Protein AF-A0A554JEA0-F1 (afdb_monomer)

Secondary structure (DSSP, 8-state):
-----PPPHHHHHHHHHHHHHHHHHHHHHHHHHHHHHHHHHHHHHHHHHHHHHHHHHHHHSS--S----STT-EEEEE-S-SSSSPSSEEEEEES----TTSS--EEEEEESTT--SSSSS----EEEEEE---SSS-S-SS----TT--------

pLDDT: mean 72.35, std 16.13, range [29.38, 96.25]

Radius of gyration: 25.46 Å; Cα contacts (8 Å, |Δi|>4): 169; chains: 1; bounding box: 79×34×65 Å

Sequence (156 aa):
MPASKGFTLIELMVVIAILGILSAIGMVTYQAVNRNSRDAKRQADLKIIQSALEQYHADQFFYPLSISFGSSNSITNCTGNPVSPCAVSKTYLNQVPSESSGTPQYNYVSSPSGCTNAAAGPKCTGYCMYSNFEGPNPPGTSCPLVSGMLLEVMPP

Mean predicted aligned error: 12.05 Å

Structure (mmCIF, N/CA/C/O backbone):
data_AF-A0A554JEA0-F1
#
_entry.id   AF-A0A554JEA0-F1
#
loop_
_atom_site.group_PDB
_atom_site.id
_atom_site.type_symbol
_atom_site.label_atom_id
_atom_site.label_alt_id
_atom_site.label_comp_id
_atom_site.label_asym_id
_atom_site.label_entity_id
_atom_site.label_seq_id
_atom_site.pdbx_PDB_ins_code
_atom_site.Cartn_x
_atom_site.Cartn_y
_atom_site.Cartn_z
_atom_site.occupancy
_atom_site.B_iso_or_equiv
_atom_site.auth_seq_id
_atom_site.auth_comp_id
_atom_site.auth_asym_id
_atom_site.auth_atom_id
_atom_site.pdbx_PDB_model_num
ATOM 1 N N . MET A 1 1 ? -56.994 -21.168 32.874 1.00 52.19 1 MET A N 1
ATOM 2 C CA . MET A 1 1 ? -56.570 -20.143 31.895 1.00 52.19 1 MET A CA 1
ATOM 3 C C . MET A 1 1 ? -55.129 -19.801 32.244 1.00 52.19 1 MET A C 1
ATOM 5 O O . MET A 1 1 ? -54.920 -19.366 33.372 1.00 52.19 1 MET A O 1
ATOM 9 N N . PRO A 1 2 ? -54.126 -20.132 31.415 1.00 55.56 2 PRO A N 1
ATOM 10 C CA . PRO A 1 2 ? -52.733 -19.874 31.771 1.00 55.56 2 PRO A CA 1
ATOM 11 C C . PRO A 1 2 ? -52.507 -18.361 31.866 1.00 55.56 2 PRO A C 1
ATOM 13 O O . PRO A 1 2 ? -52.850 -17.623 30.948 1.00 55.56 2 PRO A O 1
ATOM 16 N N . ALA A 1 3 ? -51.985 -17.899 33.002 1.00 63.50 3 ALA A N 1
ATOM 17 C CA . ALA A 1 3 ? -51.685 -16.493 33.228 1.00 63.50 3 ALA A CA 1
ATOM 18 C C . ALA A 1 3 ? -50.516 -16.063 32.330 1.00 63.50 3 ALA A C 1
ATOM 20 O O . ALA A 1 3 ? -49.405 -16.583 32.458 1.00 63.50 3 ALA A O 1
ATOM 21 N N . SER A 1 4 ? -50.763 -15.115 31.428 1.00 68.75 4 SER A N 1
ATOM 22 C CA . SER A 1 4 ? -49.717 -14.451 30.654 1.00 68.75 4 SER A CA 1
ATOM 23 C C . SER A 1 4 ? -48.804 -13.690 31.615 1.00 68.75 4 SER A C 1
ATOM 25 O O . SER A 1 4 ? -49.207 -12.690 32.205 1.00 68.75 4 SER A O 1
ATOM 27 N N . LYS A 1 5 ? -47.576 -14.182 31.805 1.00 76.12 5 LYS A N 1
ATOM 28 C CA . LYS A 1 5 ? -46.537 -13.468 32.553 1.00 76.12 5 LYS A CA 1
ATOM 29 C C . LYS A 1 5 ? -46.104 -12.255 31.728 1.00 76.12 5 LYS A C 1
ATOM 31 O O . LYS A 1 5 ? -45.411 -12.409 30.727 1.00 76.12 5 LYS A O 1
ATOM 36 N N . GLY A 1 6 ? -46.572 -11.072 32.114 1.00 78.81 6 GLY A N 1
ATOM 37 C CA . GLY A 1 6 ? -46.083 -9.803 31.581 1.00 78.81 6 GLY A CA 1
ATOM 38 C C . GLY A 1 6 ? -44.748 -9.433 32.222 1.00 78.81 6 GLY A C 1
ATOM 39 O O . GLY A 1 6 ? -44.560 -9.651 33.418 1.00 78.81 6 GLY A O 1
ATOM 40 N N . PHE A 1 7 ? -43.834 -8.877 31.428 1.00 79.88 7 PHE A N 1
ATOM 41 C CA . PHE A 1 7 ? -42.613 -8.255 31.937 1.00 79.88 7 PHE A CA 1
ATOM 42 C C . PHE A 1 7 ? -42.962 -7.061 32.824 1.00 79.88 7 PHE A C 1
ATOM 44 O O . PHE A 1 7 ? -43.897 -6.306 32.533 1.00 79.88 7 PHE A O 1
ATOM 51 N N . THR A 1 8 ? -42.214 -6.882 33.908 1.00 90.81 8 THR A N 1
ATOM 52 C CA . THR A 1 8 ? -42.416 -5.725 34.784 1.00 90.81 8 THR A CA 1
ATOM 53 C C . THR A 1 8 ? -41.773 -4.475 34.175 1.00 90.81 8 THR A C 1
ATOM 55 O O . THR A 1 8 ? -40.761 -4.540 33.479 1.00 90.81 8 THR A O 1
ATOM 58 N N . LEU A 1 9 ? -42.350 -3.300 34.433 1.00 89.38 9 LEU A N 1
ATOM 59 C CA . LEU A 1 9 ? -41.842 -2.025 33.902 1.00 89.38 9 LEU A CA 1
ATOM 60 C C . LEU A 1 9 ? -40.400 -1.755 34.380 1.00 89.38 9 LEU A C 1
ATOM 62 O O . LEU A 1 9 ? -39.563 -1.265 33.625 1.00 89.38 9 LEU A O 1
ATOM 66 N N . ILE A 1 10 ? -40.090 -2.160 35.616 1.00 93.12 10 ILE A N 1
ATOM 67 C CA . ILE A 1 10 ? -38.747 -2.062 36.196 1.00 93.12 10 ILE A CA 1
ATOM 68 C C . ILE A 1 10 ? -37.738 -2.993 35.512 1.00 93.12 10 ILE A C 1
ATOM 70 O O . ILE A 1 10 ? -36.588 -2.613 35.308 1.00 93.12 10 ILE A O 1
ATOM 74 N N . GLU A 1 11 ? -38.168 -4.182 35.098 1.00 90.62 11 GLU A N 1
ATOM 75 C CA . GLU A 1 11 ? -37.329 -5.161 34.406 1.00 90.62 11 GLU A CA 1
ATOM 76 C C . GLU A 1 11 ? -36.929 -4.657 33.018 1.00 90.62 11 GLU A C 1
ATOM 78 O O . GLU A 1 11 ? -35.764 -4.761 32.640 1.00 90.62 11 GLU A O 1
ATOM 83 N N . LEU A 1 12 ? -37.835 -3.975 32.312 1.00 90.44 12 LEU A N 1
ATOM 84 C CA . LEU A 1 12 ? -37.493 -3.295 31.061 1.00 90.44 12 LEU A CA 1
ATOM 85 C C . LEU A 1 12 ? -36.544 -2.101 31.290 1.00 90.44 12 LEU A C 1
ATOM 87 O O . LEU A 1 12 ? -35.616 -1.893 30.508 1.00 90.44 12 LEU A O 1
ATOM 91 N N . MET A 1 13 ? -36.742 -1.329 32.365 1.00 92.44 13 MET A N 1
ATOM 92 C CA . MET A 1 13 ? -35.907 -0.157 32.660 1.00 92.44 13 MET A CA 1
ATOM 93 C C . MET A 1 13 ? -34.456 -0.517 32.987 1.00 92.44 13 MET A C 1
ATOM 95 O O . MET A 1 13 ? -33.534 0.152 32.518 1.00 92.44 13 MET A O 1
ATOM 99 N N . VAL A 1 14 ? -34.234 -1.589 33.747 1.00 94.75 14 VAL A N 1
ATOM 100 C CA . VAL A 1 14 ? -32.874 -2.055 34.055 1.00 94.75 14 VAL A CA 1
ATOM 101 C C . VAL A 1 14 ? -32.163 -2.538 32.786 1.00 94.75 14 VAL A C 1
ATOM 103 O O . VAL A 1 14 ? -30.982 -2.246 32.597 1.00 94.75 14 VAL A O 1
ATOM 106 N N . VAL A 1 15 ? -32.876 -3.201 31.871 1.00 95.56 15 VAL A N 1
ATOM 107 C CA . VAL A 1 15 ? -32.296 -3.690 30.609 1.00 95.56 15 VAL A CA 1
ATOM 108 C C . VAL A 1 15 ? -31.808 -2.539 29.731 1.00 95.56 15 VAL A C 1
ATOM 110 O O . VAL A 1 15 ? -30.661 -2.559 29.285 1.00 95.56 15 VAL A O 1
ATOM 113 N N . ILE A 1 16 ? -32.628 -1.507 29.513 1.00 95.19 16 ILE A N 1
ATOM 114 C CA . ILE A 1 16 ? -32.210 -0.362 28.688 1.00 95.19 16 ILE A CA 1
ATOM 115 C C . ILE A 1 16 ? -31.081 0.444 29.345 1.00 95.19 16 ILE A C 1
ATOM 117 O O . ILE A 1 16 ? -30.220 0.962 28.636 1.00 95.19 16 ILE A O 1
ATOM 121 N N . ALA A 1 17 ? -31.032 0.499 30.682 1.00 96.00 17 ALA A N 1
ATOM 122 C CA . ALA A 1 17 ? -29.935 1.137 31.406 1.00 96.00 17 ALA A CA 1
ATOM 123 C C . ALA A 1 17 ? -28.605 0.398 31.172 1.00 96.00 17 ALA A C 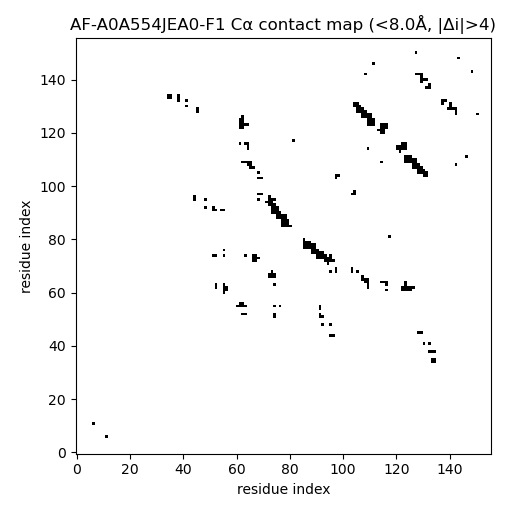1
ATOM 125 O O . ALA A 1 17 ? -27.595 1.026 30.853 1.00 96.00 17 ALA A O 1
ATOM 126 N N . ILE A 1 18 ? -28.611 -0.937 31.249 1.00 96.25 18 ILE A N 1
ATOM 127 C CA . ILE A 1 18 ? -27.423 -1.761 30.979 1.00 96.25 18 ILE A CA 1
ATOM 128 C C . ILE A 1 18 ? -27.011 -1.660 29.501 1.00 96.25 18 ILE A C 1
ATOM 130 O O . ILE A 1 18 ? -25.828 -1.475 29.211 1.00 96.25 18 ILE A O 1
ATOM 134 N N . LEU A 1 19 ? -27.964 -1.711 28.561 1.00 95.75 19 LEU A N 1
ATOM 135 C CA . LEU A 1 19 ? -27.688 -1.533 27.127 1.00 95.75 19 LEU A CA 1
ATOM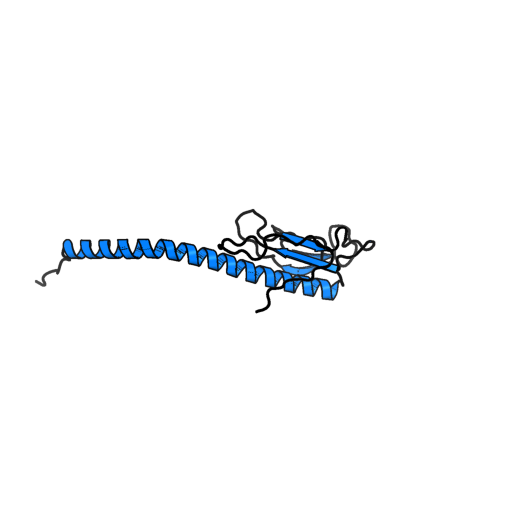 136 C C . LEU A 1 19 ? -27.085 -0.151 26.821 1.00 95.75 19 LEU A C 1
ATOM 138 O O . LEU A 1 19 ? -26.170 -0.043 26.001 1.00 95.75 19 LEU A O 1
ATOM 142 N N . GLY A 1 20 ? -27.539 0.901 27.508 1.00 95.81 20 GLY A N 1
ATOM 143 C CA . GLY A 1 20 ? -26.972 2.247 27.407 1.00 95.81 20 GLY A CA 1
ATOM 144 C C . GLY A 1 20 ? -25.496 2.298 27.812 1.00 95.81 20 GLY A C 1
ATOM 145 O O . GLY A 1 20 ? -24.665 2.813 27.066 1.00 95.81 20 GLY A O 1
ATOM 146 N N . ILE A 1 21 ? -25.144 1.693 28.948 1.00 95.62 21 ILE A N 1
ATOM 147 C CA . ILE A 1 21 ? -23.755 1.654 29.432 1.00 95.62 21 ILE A CA 1
ATOM 148 C C . ILE A 1 21 ? -22.860 0.848 28.475 1.00 95.62 21 ILE A C 1
ATOM 150 O O . ILE A 1 21 ? -21.783 1.313 28.094 1.00 95.62 21 ILE A O 1
ATOM 154 N N . LEU A 1 22 ? -23.312 -0.334 28.042 1.00 95.69 22 LEU A N 1
ATOM 155 C CA . LEU A 1 22 ? -22.543 -1.191 27.132 1.00 95.69 22 LEU A CA 1
ATOM 156 C C . LEU A 1 22 ? -22.332 -0.537 25.757 1.00 95.69 22 LEU A C 1
ATOM 158 O O . LEU A 1 22 ? -21.233 -0.608 25.205 1.00 95.69 22 LEU A O 1
ATOM 162 N N . SER A 1 23 ? -23.353 0.137 25.218 1.00 92.94 23 SER A N 1
ATOM 163 C CA . SER A 1 23 ? -23.262 0.816 23.916 1.00 92.94 23 SER A CA 1
ATOM 164 C C . SER A 1 23 ? -22.286 1.995 23.922 1.00 92.94 23 SER A C 1
ATOM 166 O O . SER A 1 23 ? -21.513 2.145 22.973 1.00 92.94 23 SER A O 1
ATOM 168 N N . ALA A 1 24 ? -22.246 2.782 25.003 1.00 93.19 24 ALA A N 1
ATOM 169 C CA . ALA A 1 24 ? -21.315 3.903 25.131 1.00 93.19 24 ALA A CA 1
ATOM 170 C C . ALA A 1 24 ? -19.844 3.441 25.097 1.00 93.19 24 ALA A C 1
ATOM 172 O O . ALA A 1 24 ? -19.030 4.005 24.362 1.00 93.19 24 ALA A O 1
ATOM 173 N N . ILE A 1 25 ? -19.510 2.373 25.832 1.00 93.19 25 ILE A N 1
ATOM 174 C CA . ILE A 1 25 ? -18.158 1.784 25.837 1.00 93.19 25 ILE A CA 1
ATOM 175 C C . ILE A 1 25 ? -17.840 1.143 24.473 1.00 93.19 25 ILE A C 1
ATOM 177 O O . ILE A 1 25 ? -16.733 1.292 23.941 1.00 93.19 25 ILE A O 1
ATOM 181 N N . GLY A 1 26 ? -18.823 0.468 23.870 1.00 91.50 26 GLY A N 1
ATOM 182 C CA . GLY A 1 26 ? -18.689 -0.154 22.553 1.00 91.50 26 GLY A CA 1
ATOM 183 C C . GLY A 1 26 ? -18.351 0.843 21.440 1.00 91.50 26 GLY A C 1
ATOM 184 O O . GLY A 1 26 ? -17.546 0.540 20.561 1.00 91.50 26 GLY A O 1
ATOM 185 N N . MET A 1 27 ? -18.894 2.062 21.485 1.00 91.12 27 MET A N 1
ATOM 186 C CA . MET A 1 27 ? -18.676 3.041 20.417 1.00 91.12 27 MET A CA 1
ATOM 187 C C . MET A 1 27 ? -17.232 3.561 20.348 1.00 91.12 27 MET A C 1
ATOM 189 O O . MET A 1 27 ? -16.680 3.699 19.255 1.00 91.12 27 MET A O 1
ATOM 193 N N . VAL A 1 28 ? -16.599 3.831 21.493 1.00 87.31 28 VAL A N 1
ATOM 194 C CA . VAL A 1 28 ? -15.213 4.334 21.535 1.00 87.31 28 VAL A CA 1
ATOM 195 C C . VAL A 1 28 ? -14.233 3.264 21.050 1.00 87.31 28 VAL A C 1
ATOM 197 O O . VAL A 1 28 ? -13.355 3.540 20.230 1.00 87.31 28 VAL A O 1
ATOM 200 N N . THR A 1 29 ? -14.417 2.024 21.507 1.00 86.75 29 THR A N 1
ATOM 201 C CA . THR A 1 29 ? -13.564 0.892 21.115 1.00 86.75 29 THR A CA 1
ATOM 202 C C . THR A 1 29 ? -13.696 0.571 19.626 1.00 86.75 29 THR A C 1
ATOM 204 O O . THR A 1 29 ? -12.685 0.377 18.949 1.00 86.75 29 THR A O 1
ATOM 207 N N . TYR A 1 30 ? -14.913 0.621 19.076 1.00 87.50 30 TYR A N 1
ATOM 208 C CA . TYR A 1 30 ? -15.161 0.396 17.652 1.00 87.50 30 TYR A CA 1
ATOM 209 C C . TYR A 1 30 ? -14.400 1.381 16.749 1.00 87.50 30 TYR A C 1
ATOM 211 O O . TYR A 1 30 ? -13.804 0.979 15.748 1.00 87.50 30 TYR A O 1
ATOM 219 N N . GLN A 1 31 ? -14.361 2.669 17.108 1.00 84.69 31 GLN A N 1
ATOM 220 C CA . GLN A 1 31 ? -13.630 3.667 16.318 1.00 84.69 31 GLN A CA 1
ATOM 221 C C . GLN A 1 31 ? -12.123 3.393 16.285 1.00 84.69 31 GLN A C 1
ATOM 223 O O . GLN A 1 31 ? -11.507 3.540 15.229 1.00 84.69 31 GLN A O 1
ATOM 228 N N . ALA A 1 32 ? -11.532 2.998 17.415 1.00 83.00 32 ALA A N 1
ATOM 229 C CA . ALA A 1 32 ? -10.112 2.664 17.493 1.00 83.00 32 ALA A CA 1
ATOM 230 C C . ALA A 1 32 ? -9.776 1.418 16.656 1.00 83.00 32 ALA A C 1
ATOM 232 O O . ALA A 1 32 ? -8.838 1.443 15.861 1.00 83.00 32 ALA A O 1
ATOM 233 N N . VAL A 1 33 ? -10.591 0.362 16.757 1.00 85.00 33 VAL A N 1
ATOM 234 C CA . VAL A 1 33 ? -10.421 -0.867 15.961 1.00 85.00 33 VAL A CA 1
ATOM 235 C C . VAL A 1 33 ? -10.518 -0.575 14.465 1.00 85.00 33 VAL A C 1
ATOM 237 O O . VAL A 1 33 ? -9.698 -1.060 13.688 1.00 85.00 33 VAL A O 1
ATOM 240 N N . ASN A 1 34 ? -11.473 0.258 14.050 1.00 85.00 34 ASN A N 1
ATOM 241 C CA . ASN A 1 34 ? -11.650 0.590 12.641 1.00 85.00 34 ASN A CA 1
ATOM 242 C C . ASN A 1 34 ? -10.467 1.408 12.079 1.00 85.00 34 ASN A C 1
ATOM 244 O O . ASN A 1 34 ? -10.048 1.178 10.946 1.00 85.00 34 ASN A O 1
ATOM 248 N N . ARG A 1 35 ? -9.883 2.327 12.868 1.00 81.94 35 ARG A N 1
ATOM 249 C CA . ARG A 1 35 ? -8.640 3.039 12.495 1.00 81.94 35 ARG A CA 1
ATOM 250 C C . ARG A 1 35 ? -7.479 2.059 12.312 1.00 81.94 35 ARG A C 1
ATOM 252 O O . ARG A 1 35 ? -6.853 2.054 11.257 1.00 81.94 35 ARG A O 1
ATOM 259 N N . ASN A 1 36 ? -7.270 1.171 13.284 1.00 82.69 36 ASN A N 1
ATOM 260 C CA . ASN A 1 36 ? -6.209 0.161 13.225 1.00 82.69 36 ASN A CA 1
ATOM 261 C C . ASN A 1 36 ? -6.383 -0.794 12.035 1.00 82.69 36 ASN A C 1
ATOM 263 O O . ASN A 1 36 ? -5.405 -1.171 11.399 1.00 82.69 36 ASN A O 1
ATOM 267 N N . SER A 1 37 ? -7.623 -1.167 11.703 1.00 83.88 37 SER A N 1
ATOM 268 C CA . SER A 1 37 ? -7.919 -2.007 10.538 1.00 83.88 37 SER A CA 1
ATOM 269 C C . SER A 1 37 ? -7.545 -1.319 9.221 1.00 83.88 37 SER A C 1
ATOM 271 O O . SER A 1 37 ? -6.943 -1.960 8.358 1.00 83.88 37 SER A O 1
ATOM 273 N N . ARG A 1 38 ? -7.830 -0.016 9.077 1.00 82.81 38 ARG A N 1
ATOM 274 C CA . ARG A 1 38 ? -7.410 0.767 7.901 1.00 82.81 38 ARG A CA 1
ATOM 275 C C . ARG A 1 38 ? -5.894 0.899 7.805 1.00 82.81 38 ARG A C 1
ATOM 277 O O . ARG A 1 38 ? -5.342 0.754 6.719 1.00 82.81 38 ARG A O 1
ATOM 284 N N . ASP A 1 39 ? -5.219 1.127 8.926 1.00 81.56 39 ASP A N 1
ATOM 285 C CA . ASP A 1 39 ? -3.756 1.210 8.975 1.00 81.56 39 ASP A CA 1
ATOM 286 C C . ASP A 1 39 ? -3.089 -0.135 8.633 1.00 81.56 39 ASP A C 1
ATOM 288 O O . ASP A 1 39 ? -2.162 -0.181 7.823 1.00 81.56 39 ASP A O 1
ATOM 292 N N . ALA A 1 40 ? -3.610 -1.251 9.150 1.00 81.94 40 ALA A N 1
ATOM 293 C CA . ALA A 1 40 ? -3.143 -2.589 8.786 1.00 81.94 40 ALA A CA 1
ATOM 294 C C . ALA A 1 40 ? -3.358 -2.883 7.292 1.00 81.94 40 ALA A C 1
ATOM 296 O O . ALA A 1 40 ? -2.481 -3.443 6.630 1.00 81.94 40 ALA A O 1
ATOM 297 N N . LYS A 1 41 ? -4.502 -2.458 6.739 1.00 83.12 41 LYS A N 1
ATOM 298 C CA . LYS A 1 41 ? -4.781 -2.557 5.304 1.00 83.12 41 LYS A CA 1
ATOM 299 C C . LYS A 1 41 ? -3.777 -1.750 4.480 1.00 83.12 41 LYS A C 1
ATOM 301 O O . LYS A 1 41 ? -3.217 -2.296 3.536 1.00 83.12 41 LYS A O 1
ATOM 306 N N . ARG A 1 42 ? -3.472 -0.509 4.878 1.00 79.69 42 ARG A N 1
ATOM 307 C CA . ARG A 1 42 ? -2.438 0.319 4.229 1.00 79.69 42 ARG A CA 1
ATOM 308 C C . ARG A 1 42 ? -1.087 -0.373 4.196 1.00 79.69 42 ARG A C 1
ATOM 310 O O . ARG A 1 42 ? -0.443 -0.413 3.153 1.00 79.69 42 ARG A O 1
ATOM 317 N N . GLN A 1 43 ? -0.673 -0.956 5.316 1.00 80.50 43 GLN A N 1
ATOM 318 C CA . GLN A 1 43 ? 0.599 -1.666 5.394 1.00 80.50 43 GLN A CA 1
ATOM 319 C C . GLN A 1 43 ? 0.632 -2.904 4.483 1.00 80.50 43 GLN A C 1
ATOM 321 O O . GLN A 1 43 ? 1.654 -3.179 3.854 1.00 80.50 43 GLN A O 1
ATOM 326 N N . ALA A 1 44 ? -0.474 -3.645 4.389 1.00 83.19 44 ALA A N 1
ATOM 327 C CA . ALA A 1 44 ? -0.592 -4.775 3.472 1.00 83.19 44 ALA A CA 1
ATOM 328 C C . ALA A 1 44 ? -0.552 -4.325 2.001 1.00 83.19 44 ALA A C 1
ATOM 330 O O . ALA A 1 44 ? 0.176 -4.911 1.200 1.00 83.19 44 ALA A O 1
ATOM 331 N N . ASP A 1 45 ? -1.271 -3.254 1.663 1.00 83.06 45 ASP A N 1
ATOM 332 C CA . ASP A 1 45 ? -1.311 -2.689 0.314 1.00 83.06 45 ASP A CA 1
ATOM 333 C C . ASP A 1 45 ? 0.089 -2.219 -0.136 1.00 83.06 45 ASP A C 1
ATOM 335 O O . ASP A 1 45 ? 0.515 -2.534 -1.249 1.00 83.06 45 ASP A O 1
ATOM 339 N N . LEU A 1 46 ? 0.854 -1.550 0.743 1.00 80.44 46 LEU A N 1
ATOM 340 C CA . LEU A 1 46 ? 2.244 -1.148 0.471 1.00 80.44 46 LEU A CA 1
ATOM 341 C C . LEU A 1 46 ? 3.141 -2.346 0.119 1.00 80.44 46 LEU A C 1
ATOM 343 O O . LEU A 1 46 ? 3.925 -2.265 -0.824 1.00 80.44 46 LEU A O 1
ATOM 347 N N . LYS A 1 47 ? 3.000 -3.477 0.825 1.00 83.75 47 LYS A N 1
ATOM 348 C CA . LYS A 1 47 ? 3.777 -4.702 0.551 1.00 83.75 47 LYS A CA 1
ATOM 349 C C . LYS A 1 47 ? 3.437 -5.319 -0.806 1.00 83.75 47 LYS A C 1
ATOM 351 O O . LYS A 1 47 ? 4.328 -5.788 -1.511 1.00 83.75 47 LYS A O 1
ATOM 356 N N . ILE A 1 48 ? 2.160 -5.303 -1.188 1.00 84.88 48 ILE A N 1
ATOM 357 C CA . ILE A 1 48 ? 1.715 -5.785 -2.504 1.00 84.88 48 ILE A CA 1
ATOM 358 C C . ILE A 1 48 ? 2.342 -4.932 -3.613 1.00 84.88 48 ILE A C 1
ATOM 360 O O . ILE A 1 48 ? 2.849 -5.463 -4.602 1.00 84.88 48 ILE A O 1
ATOM 364 N N . ILE A 1 49 ? 2.354 -3.611 -3.428 1.00 82.56 49 ILE A N 1
ATOM 365 C CA . ILE A 1 49 ? 2.922 -2.667 -4.395 1.00 82.56 49 ILE A CA 1
ATOM 366 C C . ILE A 1 49 ? 4.441 -2.824 -4.482 1.00 82.56 49 ILE A C 1
ATOM 368 O O . ILE A 1 49 ? 4.973 -2.886 -5.589 1.00 82.56 49 ILE A O 1
ATOM 372 N N . GLN A 1 50 ? 5.129 -2.968 -3.348 1.00 84.50 50 GLN A N 1
ATOM 373 C CA . GLN A 1 50 ? 6.558 -3.280 -3.310 1.00 84.50 50 GLN A CA 1
ATOM 374 C C . GLN A 1 50 ? 6.879 -4.541 -4.121 1.00 84.50 50 GLN A C 1
ATOM 376 O O . GLN A 1 50 ? 7.760 -4.504 -4.977 1.00 84.50 50 GLN A O 1
ATOM 381 N N . SER A 1 51 ? 6.135 -5.632 -3.916 1.00 86.56 51 SER A N 1
ATOM 382 C CA . SER A 1 51 ? 6.361 -6.877 -4.659 1.00 86.56 51 SER A CA 1
ATOM 383 C C . SER A 1 51 ? 6.180 -6.689 -6.171 1.00 86.56 51 SER A C 1
ATOM 385 O O . SER A 1 51 ? 6.984 -7.179 -6.963 1.00 86.56 51 SER A O 1
ATOM 387 N N . ALA A 1 52 ? 5.174 -5.919 -6.592 1.00 84.38 52 ALA A N 1
ATOM 388 C CA . ALA A 1 52 ? 4.971 -5.603 -8.004 1.00 84.38 52 ALA A CA 1
ATOM 389 C C . ALA A 1 52 ? 6.090 -4.722 -8.592 1.00 84.38 52 ALA A C 1
ATOM 391 O O . ALA A 1 52 ? 6.484 -4.910 -9.744 1.00 84.38 52 ALA A O 1
ATOM 392 N N . LEU A 1 53 ? 6.628 -3.780 -7.812 1.00 83.75 53 LEU A N 1
ATOM 393 C CA . LEU A 1 53 ? 7.775 -2.958 -8.212 1.00 83.75 53 LEU A CA 1
ATOM 394 C C . LEU A 1 53 ? 9.053 -3.793 -8.342 1.00 83.75 53 LEU A C 1
ATOM 396 O O . LEU A 1 53 ? 9.825 -3.583 -9.275 1.00 83.75 53 LEU A O 1
ATOM 400 N N . GLU A 1 54 ? 9.262 -4.760 -7.451 1.00 86.06 54 GLU A N 1
ATOM 401 C CA . GLU A 1 54 ? 10.382 -5.702 -7.531 1.00 86.06 54 GLU A CA 1
ATOM 402 C C . GLU A 1 54 ? 10.283 -6.588 -8.780 1.00 86.06 54 GLU A C 1
ATOM 404 O O . GLU A 1 54 ? 11.277 -6.771 -9.481 1.00 86.06 54 GLU A O 1
ATOM 409 N N . GLN A 1 55 ? 9.083 -7.067 -9.123 1.00 85.12 55 GLN A N 1
ATOM 410 C CA . GLN A 1 55 ? 8.852 -7.800 -10.374 1.00 85.12 55 GLN A CA 1
ATOM 411 C C . GLN A 1 55 ? 9.108 -6.924 -11.609 1.00 85.12 55 GLN A C 1
ATOM 413 O O . GLN A 1 55 ? 9.742 -7.375 -12.562 1.00 85.12 55 GLN A O 1
ATOM 418 N N . TYR A 1 56 ? 8.667 -5.662 -11.586 1.00 82.69 56 TYR A N 1
ATOM 419 C CA . TYR A 1 56 ? 8.958 -4.704 -12.655 1.00 82.69 56 TYR A CA 1
ATOM 420 C C . TYR A 1 56 ? 10.467 -4.510 -12.827 1.00 82.69 56 TYR A C 1
ATOM 422 O O . TYR A 1 56 ? 10.978 -4.555 -13.946 1.00 82.69 56 TYR A O 1
ATOM 430 N N . HIS A 1 57 ? 11.190 -4.325 -11.723 1.00 84.00 57 HIS A N 1
ATOM 431 C CA . HIS A 1 57 ? 12.638 -4.158 -11.743 1.00 84.00 57 HIS A CA 1
ATOM 432 C C . HIS A 1 57 ? 13.358 -5.421 -12.230 1.00 84.00 57 HIS A C 1
ATOM 434 O O . HIS A 1 57 ? 14.332 -5.309 -12.970 1.00 84.00 57 HIS A O 1
ATOM 440 N N . ALA A 1 58 ? 12.876 -6.614 -11.873 1.00 85.94 58 ALA A N 1
ATOM 441 C CA . ALA A 1 58 ? 13.441 -7.875 -12.354 1.00 85.94 58 ALA A CA 1
ATOM 442 C C . ALA A 1 58 ? 13.357 -8.012 -13.885 1.00 85.94 58 ALA A C 1
ATOM 444 O O . ALA A 1 58 ? 14.286 -8.523 -14.506 1.00 85.94 58 ALA A O 1
ATOM 445 N N . ASP A 1 59 ? 12.280 -7.513 -14.493 1.00 84.19 59 ASP A N 1
ATOM 446 C 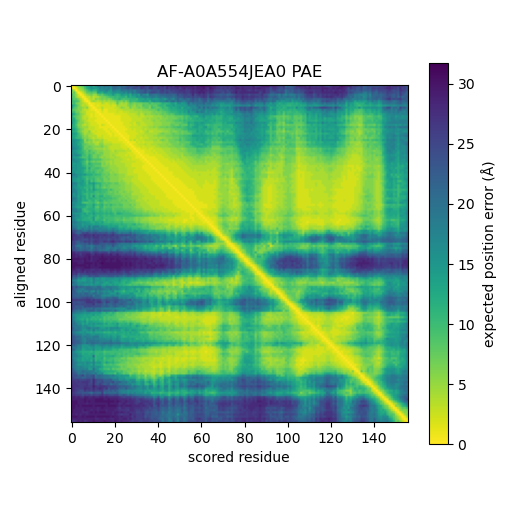CA . ASP A 1 59 ? 12.074 -7.596 -15.940 1.00 84.19 59 ASP A CA 1
ATOM 447 C C . ASP A 1 59 ? 12.703 -6.435 -16.723 1.00 84.19 59 ASP A C 1
ATOM 449 O O . ASP A 1 59 ? 13.087 -6.605 -17.880 1.00 84.19 59 ASP A O 1
ATOM 453 N N . GLN A 1 60 ? 12.747 -5.236 -16.137 1.00 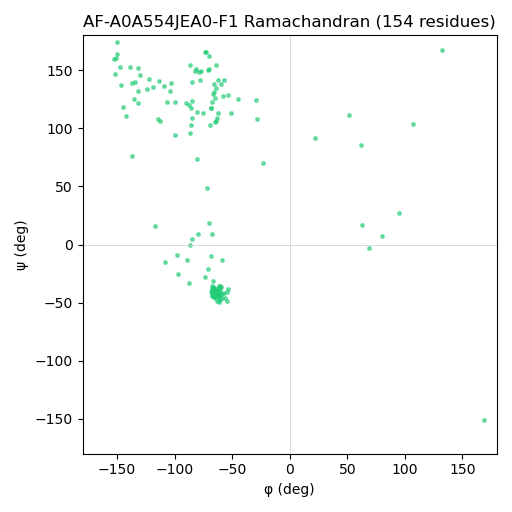80.19 60 GLN A N 1
ATOM 454 C CA . GLN A 1 60 ? 13.137 -4.003 -16.835 1.00 80.19 60 GLN A CA 1
ATOM 455 C C . GLN A 1 60 ? 14.512 -3.473 -16.424 1.00 80.19 60 GLN A C 1
ATOM 457 O O . GLN A 1 60 ? 15.070 -2.640 -17.134 1.00 80.19 60 GLN A O 1
ATOM 462 N N . PHE A 1 61 ? 15.073 -3.950 -15.310 1.00 84.50 61 PHE A N 1
ATOM 463 C CA . PHE A 1 61 ? 16.318 -3.466 -14.694 1.00 84.50 61 PHE A CA 1
ATOM 464 C C . PHE A 1 61 ? 16.280 -2.002 -14.217 1.00 84.50 61 PHE A C 1
ATOM 466 O O . PHE A 1 61 ? 17.320 -1.387 -13.987 1.00 84.50 61 PHE A O 1
ATOM 473 N N . PHE A 1 62 ? 15.087 -1.422 -14.081 1.00 82.38 62 PHE A N 1
ATOM 474 C CA . PHE A 1 62 ? 14.858 -0.097 -13.503 1.00 82.38 62 PHE A CA 1
ATOM 475 C C . PHE A 1 62 ? 13.458 -0.022 -12.892 1.00 82.38 62 PHE A C 1
ATOM 477 O O . PHE A 1 62 ? 12.592 -0.819 -13.241 1.00 82.38 62 PHE A O 1
ATOM 484 N N . TYR A 1 63 ? 13.230 0.928 -11.987 1.00 83.94 63 TYR A N 1
ATOM 485 C CA . TYR A 1 63 ? 11.913 1.197 -11.401 1.00 83.94 63 TYR A CA 1
ATOM 486 C C . TYR A 1 63 ? 11.099 2.176 -12.257 1.00 83.94 63 TYR A C 1
ATOM 488 O O . TYR A 1 63 ? 11.681 2.999 -12.966 1.00 83.94 63 TYR A O 1
ATOM 496 N N . PRO A 1 64 ? 9.757 2.142 -12.197 1.00 81.12 64 PRO A N 1
ATOM 497 C CA . PRO A 1 64 ? 8.935 3.075 -12.955 1.00 81.12 64 PRO A CA 1
ATOM 498 C C . PRO A 1 64 ? 9.119 4.518 -12.455 1.00 81.12 64 PRO A C 1
ATOM 500 O O . PRO A 1 64 ? 9.119 4.777 -11.259 1.00 81.12 64 PRO A O 1
ATOM 503 N N . LEU A 1 65 ? 9.212 5.484 -13.369 1.00 80.94 65 LEU A N 1
ATOM 504 C CA . LEU A 1 65 ? 9.208 6.918 -13.054 1.00 80.94 65 LEU A CA 1
ATOM 505 C C . LEU A 1 65 ? 7.993 7.360 -12.220 1.00 80.94 65 LEU A C 1
ATOM 507 O O . LEU A 1 65 ? 8.115 8.174 -11.311 1.00 80.94 65 LEU A O 1
ATOM 511 N N . SER A 1 66 ? 6.810 6.840 -12.531 1.00 76.25 66 SER A N 1
ATOM 512 C CA . SER A 1 66 ? 5.590 7.143 -11.793 1.00 76.25 66 SER A CA 1
ATOM 513 C C . SER A 1 66 ? 4.662 5.939 -11.779 1.00 76.25 66 SER A C 1
ATOM 515 O O . SER A 1 66 ? 4.671 5.110 -12.691 1.00 76.25 66 SER A O 1
ATOM 517 N N . ILE A 1 67 ? 3.847 5.860 -10.732 1.00 74.00 67 ILE A N 1
ATOM 518 C CA . ILE A 1 67 ? 2.726 4.931 -10.643 1.00 74.00 67 ILE A CA 1
ATOM 519 C C . ILE A 1 67 ? 1.443 5.746 -10.510 1.00 74.00 67 ILE A C 1
ATOM 521 O O . ILE A 1 67 ? 1.403 6.754 -9.804 1.00 74.00 67 ILE A O 1
ATOM 525 N N . SER A 1 68 ? 0.411 5.358 -11.255 1.00 66.75 68 SER A N 1
ATOM 526 C CA . SER A 1 68 ? -0.882 6.036 -11.210 1.00 66.75 68 SER A CA 1
ATOM 527 C C . SER A 1 68 ? -1.763 5.383 -10.153 1.00 66.75 68 SER A C 1
ATOM 529 O O . SER A 1 68 ? -2.054 4.190 -10.241 1.00 66.75 68 SER A O 1
ATOM 531 N N . PHE A 1 69 ? -2.193 6.186 -9.182 1.00 59.97 69 PHE A N 1
ATOM 532 C CA . PHE A 1 69 ? -3.195 5.830 -8.184 1.00 59.97 69 PHE A CA 1
ATOM 533 C C . PHE A 1 69 ? -4.549 6.439 -8.620 1.00 59.97 69 PHE A C 1
ATOM 535 O O . PHE A 1 69 ? -4.806 7.618 -8.399 1.00 59.97 69 PHE A O 1
ATOM 542 N N . GLY A 1 70 ? -5.390 5.682 -9.326 1.00 54.59 70 GLY A N 1
ATOM 543 C CA . GLY A 1 70 ? -6.734 6.043 -9.781 1.00 54.59 70 GLY A CA 1
ATOM 544 C C . GLY A 1 70 ? -7.331 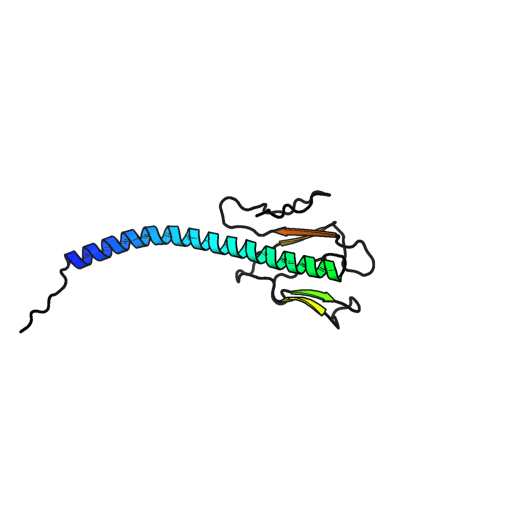5.059 -10.805 1.00 54.59 70 GLY A C 1
ATOM 545 O O . GLY A 1 70 ? -7.015 3.878 -10.841 1.00 54.59 70 GLY A O 1
ATOM 546 N N . SER A 1 71 ? -8.204 5.531 -11.694 1.00 45.97 71 SER A N 1
ATOM 547 C CA . SER A 1 71 ? -9.068 4.714 -12.575 1.00 45.97 71 SER A CA 1
ATOM 548 C C . SER A 1 71 ? -8.359 3.730 -13.528 1.00 45.97 71 SER A C 1
ATOM 550 O O . SER A 1 71 ? -9.015 2.866 -14.096 1.00 45.97 71 SER A O 1
ATOM 552 N N . SER A 1 72 ? -7.040 3.842 -13.718 1.00 54.75 72 SER A N 1
ATOM 553 C CA . SER A 1 72 ? -6.215 2.904 -14.509 1.00 54.75 72 SER A CA 1
ATOM 554 C C . SER A 1 72 ? -5.140 2.184 -13.676 1.00 54.75 72 SER A C 1
ATOM 556 O O . SER A 1 72 ? -4.218 1.623 -14.261 1.00 54.75 72 SER A O 1
ATOM 558 N N . ASN A 1 73 ? -5.279 2.219 -12.337 1.00 60.78 73 ASN A N 1
ATOM 559 C CA . ASN A 1 73 ? -4.460 1.668 -11.242 1.00 60.78 73 ASN A CA 1
ATOM 560 C C . ASN A 1 73 ? -3.566 0.473 -11.621 1.00 60.78 73 ASN A C 1
ATOM 562 O O . ASN A 1 73 ? -3.811 -0.650 -11.196 1.00 60.78 73 ASN A O 1
ATOM 566 N N . SER A 1 74 ? -2.515 0.655 -12.405 1.00 60.91 74 SER A N 1
ATOM 567 C CA . SER A 1 74 ? -1.693 -0.474 -12.814 1.00 60.91 74 SER A CA 1
ATOM 568 C C . SER A 1 74 ? -0.245 -0.077 -12.947 1.00 60.91 74 SER A C 1
ATOM 570 O O . SER A 1 74 ? 0.097 0.983 -13.472 1.00 60.91 74 SER A O 1
ATOM 572 N N . ILE A 1 75 ? 0.613 -0.956 -12.445 1.00 65.12 75 ILE A N 1
ATOM 573 C CA . ILE A 1 75 ? 2.036 -0.898 -12.735 1.00 65.12 75 ILE A CA 1
ATOM 574 C C . ILE A 1 75 ? 2.194 -1.656 -14.042 1.00 65.12 75 ILE A C 1
ATOM 576 O O . ILE A 1 75 ? 2.105 -2.884 -14.071 1.00 65.12 75 ILE A O 1
ATOM 580 N N . THR A 1 76 ? 2.353 -0.915 -15.132 1.00 59.41 76 THR A N 1
ATOM 581 C CA . THR A 1 76 ? 2.522 -1.469 -16.474 1.00 59.41 76 THR A CA 1
ATOM 582 C C . THR A 1 76 ? 3.833 -0.996 -17.080 1.00 59.41 76 THR A C 1
ATOM 584 O O . THR A 1 76 ? 4.259 0.141 -16.874 1.00 59.41 76 THR A O 1
ATOM 587 N N . ASN A 1 77 ? 4.500 -1.876 -17.824 1.00 62.84 77 ASN A N 1
ATOM 588 C CA . ASN A 1 77 ? 5.574 -1.473 -18.725 1.00 62.84 77 ASN A CA 1
ATOM 589 C C . ASN A 1 77 ? 5.104 -1.619 -20.167 1.00 62.84 77 ASN A C 1
ATOM 591 O O . ASN A 1 77 ? 4.515 -2.639 -20.524 1.00 62.84 77 ASN A O 1
ATOM 595 N N . CYS A 1 78 ? 5.414 -0.610 -20.973 1.00 57.69 78 CYS A N 1
ATOM 596 C CA . CYS A 1 78 ? 5.252 -0.645 -22.411 1.00 57.69 78 CYS A CA 1
ATOM 597 C C . CYS A 1 78 ? 6.468 -1.237 -23.098 1.00 57.69 78 CYS A C 1
ATOM 599 O O . CYS A 1 78 ? 7.441 -0.541 -23.388 1.00 57.69 78 CYS A O 1
ATOM 601 N N . THR A 1 79 ? 6.387 -2.529 -23.391 1.00 51.88 79 THR A N 1
ATOM 602 C CA . THR A 1 79 ? 7.393 -3.215 -24.192 1.00 51.88 79 THR A CA 1
ATOM 603 C C . THR A 1 79 ? 7.072 -3.025 -25.670 1.00 51.88 79 THR A C 1
ATOM 605 O O . THR A 1 79 ? 6.105 -3.586 -26.178 1.00 51.88 79 THR A O 1
ATOM 608 N N . GLY A 1 80 ? 7.894 -2.226 -26.356 1.00 47.31 80 GLY A N 1
ATOM 609 C CA . GLY A 1 80 ? 7.727 -1.878 -27.770 1.00 47.31 80 GLY A CA 1
ATOM 610 C C . GLY A 1 80 ? 7.257 -0.436 -27.954 1.00 47.31 80 GLY A C 1
ATOM 611 O O . GLY A 1 80 ? 6.090 -0.141 -27.757 1.00 47.31 80 GLY A O 1
ATOM 612 N N . ASN A 1 81 ? 8.198 0.427 -28.355 1.00 44.56 81 ASN A N 1
ATOM 613 C CA . ASN A 1 81 ? 8.050 1.845 -28.710 1.00 44.56 81 ASN A CA 1
ATOM 614 C C . ASN A 1 81 ? 7.321 2.732 -27.657 1.00 44.56 81 ASN A C 1
ATOM 616 O O . ASN A 1 81 ? 6.114 2.612 -27.481 1.00 44.56 81 ASN A O 1
ATOM 620 N N . PRO A 1 82 ? 8.002 3.683 -26.981 1.00 48.53 82 PRO A N 1
ATOM 621 C CA . PRO A 1 82 ? 7.432 4.498 -25.893 1.00 48.53 82 PRO A CA 1
ATOM 622 C C . PRO A 1 82 ? 6.379 5.542 -26.329 1.00 48.53 82 PRO A C 1
ATOM 624 O O . PRO A 1 82 ? 6.096 6.484 -25.589 1.00 48.53 82 PRO A O 1
ATOM 627 N N . VAL A 1 83 ? 5.793 5.408 -27.518 1.00 45.59 83 VAL A N 1
ATOM 628 C CA . VAL A 1 83 ? 4.683 6.248 -27.973 1.00 45.59 83 VAL A CA 1
ATOM 629 C C . VAL A 1 83 ? 3.362 5.641 -27.511 1.00 45.59 83 VAL A C 1
ATOM 631 O O . VAL A 1 83 ? 3.018 4.515 -27.852 1.00 45.59 83 VAL A O 1
ATOM 634 N N . SER A 1 84 ? 2.614 6.401 -26.713 1.00 49.28 84 SER A N 1
ATOM 635 C CA . SER A 1 84 ? 1.221 6.079 -26.408 1.00 49.28 84 SER A CA 1
ATOM 636 C C . SER A 1 84 ? 0.380 6.142 -27.696 1.00 49.28 84 SER A C 1
ATOM 638 O O . SER A 1 84 ? 0.519 7.124 -28.432 1.00 49.28 84 SER A O 1
ATOM 640 N N . PRO A 1 85 ? -0.505 5.164 -27.974 1.00 51.56 85 PRO A N 1
ATOM 641 C CA . PRO A 1 85 ? -0.846 4.015 -27.141 1.00 51.56 85 PRO A CA 1
ATOM 642 C C . PRO A 1 85 ? 0.106 2.823 -27.324 1.00 51.56 85 PRO A C 1
ATOM 644 O O . PRO A 1 85 ? 0.507 2.439 -28.417 1.00 51.56 85 PRO A O 1
ATOM 647 N N . CYS A 1 86 ? 0.406 2.215 -26.188 1.00 55.47 86 CYS A N 1
ATOM 648 C CA . CYS A 1 86 ? 1.294 1.085 -25.993 1.00 55.47 86 CYS A CA 1
ATOM 649 C C . CYS A 1 86 ? 0.734 -0.215 -26.597 1.00 55.47 86 CYS A C 1
ATOM 651 O O . CYS A 1 86 ? -0.316 -0.683 -26.162 1.00 55.47 86 CYS A O 1
ATOM 653 N N . ALA A 1 87 ? 1.414 -0.805 -27.586 1.00 49.69 87 ALA A N 1
ATOM 654 C CA . ALA A 1 87 ? 0.903 -1.978 -28.310 1.00 49.69 87 ALA A CA 1
ATOM 655 C C . ALA A 1 87 ? 0.950 -3.288 -27.496 1.00 49.69 87 ALA A C 1
ATOM 657 O O . ALA A 1 87 ? 0.134 -4.178 -27.726 1.00 49.69 87 ALA A O 1
ATOM 658 N N . VAL A 1 88 ? 1.885 -3.409 -26.544 1.00 56.06 88 VAL A N 1
ATOM 659 C CA . VAL A 1 88 ? 2.005 -4.554 -25.628 1.00 56.06 88 VAL A CA 1
ATOM 660 C C . VAL A 1 88 ? 2.410 -4.035 -24.248 1.00 56.06 88 VAL A C 1
ATOM 662 O O . VAL A 1 88 ? 3.536 -3.568 -24.063 1.00 56.06 88 VAL A O 1
ATOM 665 N N . SER A 1 89 ? 1.499 -4.107 -23.275 1.00 67.25 89 SER A N 1
ATOM 666 C CA . SER A 1 89 ? 1.776 -3.765 -21.878 1.00 67.25 89 SER A CA 1
ATOM 667 C C . SER A 1 89 ? 1.853 -5.019 -21.003 1.00 67.25 89 SER A C 1
ATOM 669 O O . SER A 1 89 ? 0.899 -5.796 -20.919 1.00 67.25 89 SER A O 1
ATOM 671 N N . LYS A 1 90 ? 2.981 -5.227 -20.310 1.00 71.50 90 LYS A N 1
ATOM 672 C CA . LYS A 1 90 ? 3.048 -6.216 -19.220 1.00 71.50 90 LYS A CA 1
ATOM 673 C C . LYS A 1 90 ? 2.544 -5.554 -17.945 1.00 71.50 90 LYS A C 1
ATOM 675 O O . LYS A 1 90 ? 3.075 -4.515 -17.550 1.00 71.50 90 LYS A O 1
ATOM 680 N N . THR A 1 91 ? 1.526 -6.147 -17.323 1.00 74.25 91 THR A N 1
ATOM 681 C CA . THR A 1 91 ? 0.940 -5.641 -16.076 1.00 74.25 91 THR A CA 1
ATOM 682 C C . THR A 1 91 ? 1.481 -6.419 -14.885 1.00 74.25 91 THR A C 1
ATOM 684 O O . THR A 1 91 ? 1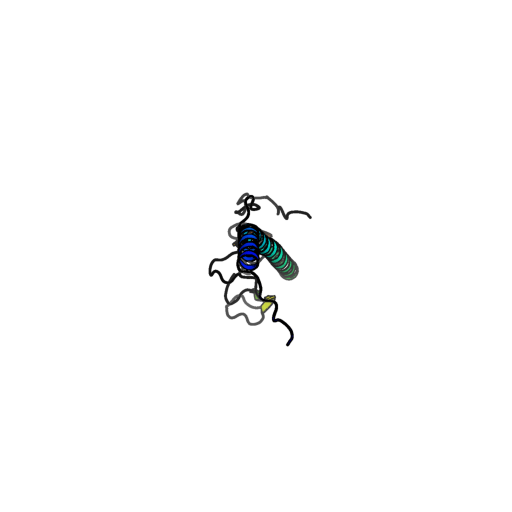.347 -7.638 -14.836 1.00 74.25 91 THR A O 1
ATOM 687 N N . TYR A 1 92 ? 2.086 -5.708 -13.938 1.00 75.75 92 TYR A N 1
ATOM 688 C CA . TYR A 1 92 ? 2.688 -6.259 -12.718 1.00 75.75 92 TYR A CA 1
ATOM 689 C C . TYR A 1 92 ? 1.742 -6.173 -11.522 1.00 75.75 92 TYR A C 1
ATOM 691 O O . TYR A 1 92 ? 1.819 -6.973 -10.598 1.00 75.75 92 TYR A O 1
ATOM 699 N N . LEU A 1 93 ? 0.811 -5.219 -11.555 1.00 76.31 93 LEU A N 1
ATOM 700 C CA . LEU A 1 93 ? -0.264 -5.119 -10.581 1.00 76.31 93 LEU A CA 1
ATOM 701 C C . LEU A 1 93 ? -1.521 -4.609 -11.273 1.00 76.31 93 LEU A C 1
ATOM 703 O O . LEU A 1 93 ? -1.517 -3.504 -11.813 1.00 76.31 93 LEU A O 1
ATOM 707 N N . ASN A 1 94 ? -2.577 -5.422 -11.261 1.00 64.44 94 ASN A N 1
ATOM 708 C CA . ASN A 1 94 ? -3.916 -5.002 -11.658 1.00 64.44 94 ASN A CA 1
ATOM 709 C C . ASN A 1 94 ? -4.587 -4.374 -10.443 1.00 64.44 94 ASN A C 1
ATOM 711 O O . ASN A 1 94 ? -4.816 -5.054 -9.450 1.00 64.44 9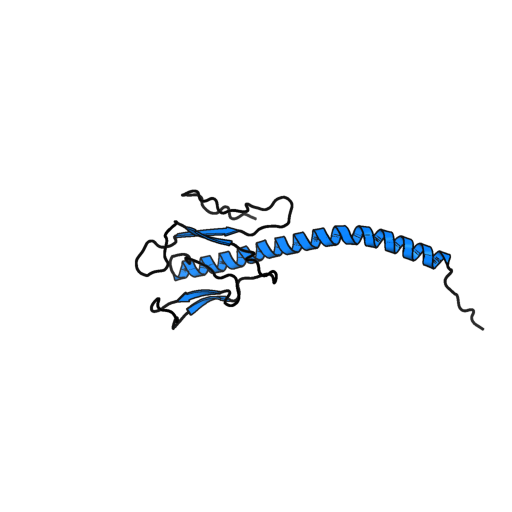4 ASN A O 1
ATOM 715 N N . GLN A 1 95 ? -4.911 -3.094 -10.549 1.00 67.25 95 GLN A N 1
ATOM 716 C CA . GLN A 1 95 ? -5.538 -2.303 -9.499 1.00 67.25 95 GLN A CA 1
ATOM 717 C C . GLN A 1 95 ? -4.689 -2.186 -8.229 1.00 67.25 95 GLN A C 1
ATOM 719 O O . GLN A 1 95 ? -4.877 -2.910 -7.258 1.00 67.25 95 GLN A O 1
ATOM 724 N N . VAL A 1 96 ? -3.778 -1.208 -8.218 1.00 67.31 96 VAL A N 1
ATOM 725 C CA . VAL A 1 96 ? -3.236 -0.650 -6.973 1.00 67.31 96 VAL A CA 1
ATOM 726 C C . VAL A 1 96 ? -4.399 -0.405 -6.000 1.00 67.31 96 VAL A C 1
ATOM 728 O O . VAL A 1 96 ? -5.363 0.264 -6.384 1.00 67.31 96 VAL A O 1
ATOM 731 N N . PRO A 1 97 ? -4.357 -0.951 -4.774 1.00 69.19 97 PRO A N 1
ATOM 732 C CA . PRO A 1 97 ? -5.406 -0.714 -3.800 1.00 69.19 97 PRO A CA 1
ATOM 733 C C . PRO A 1 97 ? -5.627 0.789 -3.623 1.00 69.19 97 PRO A C 1
ATOM 735 O O . PRO A 1 97 ? -4.684 1.550 -3.421 1.00 69.19 97 PRO A O 1
ATOM 738 N N . SER A 1 98 ? -6.872 1.234 -3.732 1.00 65.81 98 SER A N 1
ATOM 739 C CA . SER A 1 98 ? -7.255 2.619 -3.480 1.00 65.81 98 SER A CA 1
ATOM 740 C C . SER A 1 98 ? -8.518 2.619 -2.639 1.00 65.81 98 SER A C 1
ATOM 742 O O . SER A 1 98 ? -9.515 2.008 -3.026 1.00 65.81 98 SER A O 1
ATOM 744 N N . GLU A 1 99 ? -8.486 3.302 -1.500 1.00 59.28 99 GLU A N 1
ATOM 745 C CA . GLU A 1 99 ? -9.700 3.590 -0.747 1.00 59.28 99 GLU A CA 1
ATOM 746 C C . GLU A 1 99 ? -10.536 4.632 -1.504 1.00 59.28 99 GLU A C 1
ATOM 748 O O . GLU A 1 99 ? -10.019 5.482 -2.231 1.00 59.28 99 GLU A O 1
ATOM 753 N N . SER A 1 100 ? -11.854 4.566 -1.340 1.00 54.16 100 SER A N 1
ATOM 754 C CA . SER A 1 100 ? -12.848 5.360 -2.083 1.00 54.16 100 SER A CA 1
ATOM 755 C C . SER A 1 100 ? -12.843 6.874 -1.787 1.00 54.16 100 SER A C 1
ATOM 757 O O . SER A 1 100 ? -13.736 7.590 -2.235 1.00 54.16 100 SER A O 1
ATOM 759 N N . SER A 1 101 ? -11.855 7.398 -1.054 1.00 54.91 101 SER A N 1
ATOM 760 C CA . SER A 1 101 ? -11.865 8.762 -0.505 1.00 54.91 101 SER A CA 1
ATOM 761 C C . SER A 1 101 ? -11.378 9.866 -1.453 1.00 54.91 101 SER A C 1
ATOM 763 O O . SER A 1 101 ? -11.275 11.014 -1.032 1.00 54.91 101 SER A O 1
ATOM 765 N N . GLY A 1 102 ? -11.070 9.567 -2.720 1.00 51.03 102 GLY A N 1
ATOM 766 C CA . GLY A 1 102 ? -10.727 10.578 -3.736 1.00 51.03 102 GLY A CA 1
ATOM 767 C C . GLY A 1 102 ? -9.387 11.308 -3.533 1.00 51.03 102 GLY A C 1
ATOM 768 O O . GLY A 1 102 ? -8.989 12.094 -4.388 1.00 51.03 102 GLY A O 1
ATOM 769 N N . THR A 1 103 ? -8.666 11.035 -2.445 1.00 56.41 103 THR A N 1
ATOM 770 C CA . THR A 1 103 ? -7.295 11.492 -2.191 1.00 56.41 103 THR A CA 1
ATOM 771 C C . THR A 1 103 ? -6.302 10.352 -2.429 1.00 56.41 103 THR A C 1
ATOM 773 O O . THR A 1 103 ? -6.580 9.217 -2.031 1.00 56.41 103 THR A O 1
ATOM 776 N N . PRO A 1 104 ? -5.137 10.603 -3.062 1.00 58.00 104 PRO A N 1
ATOM 777 C CA . PRO A 1 104 ? -4.113 9.577 -3.216 1.00 58.00 104 PRO A CA 1
ATOM 778 C C . PRO A 1 104 ? -3.586 9.185 -1.830 1.00 58.00 104 PRO A C 1
ATOM 780 O O . PRO A 1 104 ? -2.873 9.936 -1.169 1.00 58.00 104 PRO A O 1
ATOM 783 N N . GLN A 1 105 ? -3.995 8.003 -1.368 1.00 71.25 105 GLN A N 1
ATOM 784 C CA . GLN A 1 105 ? -3.648 7.450 -0.054 1.00 71.25 105 GLN A CA 1
ATOM 785 C C . GLN A 1 105 ? -2.176 7.023 0.041 1.00 71.25 105 GLN A C 1
ATOM 787 O O . GLN A 1 105 ? -1.611 6.915 1.131 1.00 71.25 105 GLN A O 1
ATOM 792 N N . TYR A 1 106 ? -1.570 6.801 -1.118 1.00 76.19 106 TYR A N 1
ATOM 793 C CA . TYR A 1 106 ? -0.227 6.298 -1.297 1.00 76.19 106 TYR A CA 1
ATOM 794 C C . TYR A 1 106 ? 0.558 7.286 -2.151 1.00 76.19 106 TYR A C 1
ATOM 796 O O . TYR A 1 106 ? 0.067 7.753 -3.178 1.00 76.19 106 TYR A O 1
ATOM 804 N N . ASN A 1 107 ? 1.777 7.593 -1.726 1.00 77.62 107 ASN A N 1
ATOM 805 C CA . ASN A 1 107 ? 2.696 8.450 -2.460 1.00 77.62 107 ASN A CA 1
ATOM 806 C C . ASN A 1 107 ? 3.890 7.629 -2.920 1.00 77.62 107 ASN A C 1
ATOM 808 O O . ASN A 1 107 ? 4.388 6.791 -2.171 1.00 77.62 107 ASN A O 1
ATOM 812 N N . TYR A 1 108 ? 4.353 7.898 -4.136 1.00 79.69 108 TYR A N 1
ATOM 813 C CA . TYR A 1 108 ? 5.502 7.243 -4.745 1.00 79.69 108 TYR A CA 1
ATOM 814 C C . TYR A 1 108 ? 6.437 8.286 -5.334 1.00 79.69 108 TYR A C 1
ATOM 816 O O . TYR A 1 108 ? 6.002 9.174 -6.069 1.00 79.69 108 TYR A O 1
ATOM 824 N N . VAL A 1 109 ? 7.722 8.150 -5.030 1.00 79.62 109 VAL A N 1
ATOM 825 C CA . VAL A 1 109 ? 8.781 9.008 -5.552 1.00 79.62 109 VAL A CA 1
ATOM 826 C C . VAL A 1 109 ? 9.905 8.118 -6.057 1.00 79.62 109 VAL A C 1
ATOM 828 O O . VAL A 1 109 ? 10.469 7.329 -5.301 1.00 79.62 109 VAL A O 1
ATOM 831 N N . SER A 1 110 ? 10.244 8.239 -7.337 1.00 82.31 110 SER A N 1
ATOM 832 C CA . SER A 1 110 ? 11.395 7.554 -7.922 1.00 82.31 110 SER A CA 1
ATOM 833 C C . SER A 1 110 ? 12.708 8.254 -7.554 1.00 82.31 110 SER A C 1
ATOM 835 O O . SER A 1 110 ? 12.758 9.477 -7.411 1.00 82.31 110 SER A O 1
ATOM 837 N N . SER A 1 111 ? 13.787 7.484 -7.454 1.00 80.62 111 SER A N 1
ATOM 838 C CA . SER A 1 111 ? 15.141 7.953 -7.157 1.00 80.62 111 SER A CA 1
ATOM 839 C C . SER A 1 111 ? 16.144 7.374 -8.170 1.00 80.62 111 SER A C 1
ATOM 841 O O . SER A 1 111 ? 15.968 6.232 -8.612 1.00 80.62 111 SER A O 1
ATOM 843 N N . PRO A 1 112 ? 17.209 8.106 -8.548 1.00 79.81 112 PRO A N 1
ATOM 844 C CA . PRO A 1 112 ? 17.518 9.496 -8.186 1.00 79.81 112 PRO A CA 1
ATOM 845 C C . PRO A 1 112 ? 16.604 10.514 -8.888 1.00 79.81 112 PRO A C 1
ATOM 847 O O . PRO A 1 112 ? 15.910 10.191 -9.853 1.00 79.81 112 PRO A O 1
ATOM 850 N N . SER A 1 113 ? 16.599 11.762 -8.411 1.00 81.06 113 SER A N 1
ATOM 851 C CA . SER A 1 113 ? 15.848 12.842 -9.059 1.00 81.06 113 SER A CA 1
ATOM 852 C C . SER A 1 113 ? 16.318 13.049 -10.504 1.00 81.06 113 SER A C 1
ATOM 854 O O . SER A 1 113 ? 17.508 12.993 -10.808 1.00 81.06 113 SER A O 1
ATOM 856 N N . GLY A 1 114 ? 15.367 13.261 -11.417 1.00 78.25 114 GLY A N 1
ATOM 857 C CA . GLY A 1 114 ? 15.653 13.396 -12.850 1.00 78.25 114 GLY A CA 1
ATOM 858 C C . GLY A 1 114 ? 15.858 12.073 -13.595 1.00 78.25 114 GLY A C 1
ATOM 859 O O . GLY A 1 114 ? 16.210 12.101 -14.774 1.00 78.25 114 GLY A O 1
ATOM 860 N N . CYS A 1 115 ? 15.627 10.925 -12.948 1.00 81.62 115 CYS A N 1
ATOM 861 C CA . CYS A 1 115 ? 15.573 9.649 -13.650 1.00 81.62 115 CYS A CA 1
ATOM 862 C C . CYS A 1 115 ? 14.407 9.598 -14.654 1.00 81.62 115 CYS A C 1
ATOM 864 O O . CYS A 1 115 ? 13.411 10.308 -14.510 1.00 81.62 115 CYS A O 1
ATOM 866 N N . THR A 1 116 ? 14.530 8.774 -15.696 1.00 81.88 116 THR A N 1
ATOM 867 C CA . THR A 1 116 ? 13.505 8.620 -16.734 1.00 81.88 116 THR A CA 1
ATOM 868 C C . THR A 1 116 ? 13.326 7.156 -17.136 1.00 81.88 116 THR A C 1
ATOM 870 O O . THR A 1 116 ? 14.252 6.344 -17.081 1.00 81.88 116 THR A O 1
ATOM 873 N N . ASN A 1 117 ? 12.121 6.827 -17.610 1.00 74.25 117 ASN A N 1
ATOM 874 C CA . ASN A 1 117 ? 11.829 5.538 -18.248 1.00 74.25 117 ASN A CA 1
ATOM 875 C C . ASN A 1 117 ? 12.145 5.546 -19.757 1.00 74.25 117 ASN A C 1
ATOM 877 O O . ASN A 1 117 ? 11.937 4.543 -20.438 1.00 74.25 117 ASN A O 1
ATOM 881 N N . ALA A 1 118 ? 12.613 6.671 -20.309 1.00 74.19 118 ALA A N 1
ATOM 882 C CA . ALA A 1 118 ? 12.904 6.800 -21.733 1.00 74.19 118 ALA A CA 1
ATOM 883 C C . ALA A 1 118 ? 14.129 5.961 -22.109 1.00 74.19 118 ALA A C 1
ATOM 885 O O . ALA A 1 118 ? 15.017 5.765 -21.285 1.00 74.19 118 ALA A O 1
ATOM 886 N N . ALA A 1 119 ? 14.204 5.476 -23.353 1.00 70.00 119 ALA A N 1
ATOM 887 C CA . ALA A 1 119 ? 15.328 4.653 -23.817 1.00 70.00 119 ALA A CA 1
ATOM 888 C C . ALA A 1 119 ? 16.692 5.329 -23.572 1.00 70.00 119 ALA A C 1
ATOM 890 O O . ALA A 1 119 ? 17.629 4.660 -23.144 1.00 70.00 119 ALA A O 1
ATOM 891 N N . ALA A 1 120 ? 16.760 6.652 -23.751 1.00 73.19 120 ALA A N 1
ATOM 892 C CA . ALA A 1 120 ? 17.908 7.485 -23.415 1.00 73.19 120 ALA A CA 1
ATOM 893 C C . ALA A 1 120 ? 17.661 8.279 -22.116 1.00 73.19 120 ALA A C 1
ATOM 895 O O . ALA A 1 120 ? 16.622 8.922 -21.970 1.00 73.19 120 ALA A O 1
ATOM 896 N N . GLY A 1 121 ? 18.629 8.256 -21.194 1.00 79.19 121 GLY A N 1
ATOM 897 C CA . GLY A 1 121 ? 18.592 8.986 -19.920 1.00 79.19 121 GLY A CA 1
ATOM 898 C C . GLY A 1 121 ? 18.980 8.126 -18.708 1.00 79.19 121 GLY A C 1
ATOM 899 O O . GLY A 1 121 ? 19.076 6.901 -18.830 1.00 79.19 121 GLY A O 1
ATOM 900 N N . PRO A 1 122 ? 19.226 8.751 -17.539 1.00 84.56 122 PRO A N 1
ATOM 901 C CA . PRO A 1 122 ? 19.509 8.027 -16.303 1.00 84.56 122 PRO A CA 1
ATOM 902 C C . PRO A 1 122 ? 18.271 7.245 -15.853 1.00 84.56 122 PRO A C 1
ATOM 904 O O . PRO A 1 122 ? 17.174 7.794 -15.774 1.00 84.56 122 PRO A O 1
ATOM 907 N N . LYS A 1 123 ? 18.439 5.956 -15.557 1.00 83.94 123 LYS A N 1
ATOM 908 C CA . LYS A 1 123 ? 17.346 5.078 -15.119 1.00 83.94 123 LYS A CA 1
ATOM 909 C C . LYS A 1 123 ? 17.058 5.241 -13.630 1.00 83.94 123 LYS A C 1
ATOM 911 O O . LYS A 1 123 ? 17.958 5.570 -12.861 1.00 83.94 123 LYS A O 1
ATOM 916 N N . CYS A 1 124 ? 15.811 5.005 -13.221 1.00 83.25 124 CYS A N 1
ATOM 917 C CA . CYS A 1 124 ? 15.439 5.025 -11.808 1.00 83.25 124 CYS A CA 1
ATOM 918 C C . CYS A 1 124 ? 15.949 3.742 -11.139 1.00 83.25 124 CYS A C 1
ATOM 920 O O . CYS A 1 124 ? 15.494 2.645 -11.467 1.00 83.25 124 CYS A O 1
ATOM 922 N N . THR A 1 125 ? 16.911 3.872 -10.229 1.00 84.44 125 THR A N 1
ATOM 923 C CA . THR A 1 125 ? 17.556 2.746 -9.529 1.00 84.44 125 THR A CA 1
ATOM 924 C C . THR A 1 125 ? 16.974 2.499 -8.143 1.00 84.44 125 THR A C 1
ATOM 926 O O . THR A 1 125 ? 17.271 1.485 -7.518 1.00 84.44 125 THR A O 1
ATOM 929 N N . GLY A 1 126 ? 16.123 3.404 -7.663 1.00 83.81 126 GLY A N 1
ATOM 930 C CA . GLY A 1 126 ? 15.410 3.252 -6.410 1.00 83.81 126 GLY A CA 1
ATOM 931 C C . GLY A 1 126 ? 14.063 3.952 -6.436 1.00 83.81 126 GLY A C 1
ATOM 932 O O . GLY A 1 126 ? 13.708 4.668 -7.375 1.00 83.81 126 GLY A O 1
ATOM 933 N N . TYR A 1 127 ? 13.317 3.754 -5.365 1.00 82.44 127 TYR A N 1
ATOM 934 C CA . TYR A 1 127 ? 12.065 4.440 -5.120 1.00 82.44 127 TYR A CA 1
ATOM 935 C C . TYR A 1 127 ? 11.850 4.577 -3.619 1.00 82.44 127 TYR A C 1
ATOM 937 O O . TYR A 1 127 ? 12.482 3.894 -2.812 1.00 82.44 127 TYR A O 1
ATOM 945 N N . CYS A 1 128 ? 10.941 5.463 -3.254 1.00 80.56 128 CYS A N 1
ATOM 946 C CA . CYS A 1 128 ? 10.418 5.567 -1.912 1.00 80.56 128 CYS A CA 1
ATOM 947 C C . CYS A 1 128 ? 8.897 5.691 -1.981 1.00 80.56 128 CYS A C 1
ATOM 949 O O . CYS A 1 128 ? 8.347 6.356 -2.865 1.00 80.56 128 CYS A O 1
ATOM 951 N N . MET A 1 129 ? 8.223 5.007 -1.061 1.00 79.25 129 MET A N 1
ATOM 952 C CA . MET A 1 129 ? 6.774 4.941 -1.003 1.00 79.25 129 MET A CA 1
ATOM 953 C C . MET A 1 129 ? 6.295 5.093 0.439 1.00 79.25 129 MET A C 1
ATOM 955 O O . MET A 1 129 ? 6.895 4.524 1.347 1.00 79.25 129 MET A O 1
ATOM 959 N N . TYR A 1 130 ? 5.220 5.850 0.652 1.00 77.69 130 TYR A N 1
ATOM 960 C CA . TYR A 1 130 ? 4.655 6.074 1.985 1.00 77.69 130 TYR A CA 1
ATOM 961 C C . TYR A 1 130 ? 3.142 6.319 1.933 1.00 77.69 130 TYR A C 1
ATOM 963 O O . TYR A 1 130 ? 2.584 6.688 0.896 1.00 77.69 130 TYR A O 1
ATOM 971 N N . SER A 1 131 ? 2.481 6.133 3.075 1.00 77.25 131 SER A N 1
ATOM 972 C CA . SER A 1 131 ? 1.069 6.459 3.301 1.00 77.25 131 SER A CA 1
ATOM 973 C C . SER A 1 131 ? 0.908 7.231 4.603 1.00 77.25 131 SER A C 1
ATOM 975 O O . SER A 1 131 ? 1.673 7.029 5.542 1.00 77.25 131 SER A O 1
ATOM 977 N N . ASN A 1 132 ? -0.120 8.073 4.693 1.00 75.38 132 ASN A N 1
ATOM 978 C CA . ASN A 1 132 ? -0.469 8.725 5.954 1.00 75.38 132 ASN A CA 1
ATOM 979 C C . ASN A 1 132 ? -1.280 7.752 6.822 1.00 75.38 132 ASN A C 1
ATOM 981 O O . ASN A 1 132 ? -2.389 7.370 6.446 1.00 75.38 132 ASN A O 1
ATOM 985 N N . PHE A 1 133 ? -0.717 7.337 7.957 1.00 74.94 133 PHE A N 1
ATOM 986 C CA . PHE A 1 133 ? -1.413 6.512 8.948 1.00 74.94 133 PHE A CA 1
ATOM 987 C C . PHE A 1 133 ? -2.274 7.389 9.863 1.00 74.94 133 PHE A C 1
ATOM 989 O O . PHE A 1 133 ? -1.946 8.549 10.114 1.00 74.94 133 PHE A O 1
ATOM 996 N N . GLU A 1 134 ? -3.386 6.840 10.350 1.00 74.19 134 GLU A N 1
ATOM 997 C CA . GLU A 1 134 ? -4.326 7.563 11.220 1.00 74.19 134 GLU A CA 1
ATOM 998 C C . GLU A 1 134 ? -3.992 7.431 12.715 1.00 74.19 134 GLU A C 1
ATOM 1000 O O . GLU A 1 134 ? -4.563 8.150 13.540 1.00 74.19 134 GLU A O 1
ATOM 1005 N N . GLY A 1 135 ? -3.108 6.497 13.073 1.00 66.75 135 GLY A N 1
ATOM 1006 C CA . GLY A 1 135 ? -2.663 6.259 14.444 1.00 66.75 135 GLY A CA 1
ATOM 1007 C C . GLY A 1 135 ? -1.706 7.324 15.016 1.00 66.75 135 GLY A C 1
ATOM 1008 O O . GLY A 1 135 ? -1.120 8.114 14.278 1.00 66.75 135 GLY A O 1
ATOM 1009 N N . PRO A 1 136 ? -1.496 7.327 16.348 1.00 57.78 136 PRO A N 1
ATOM 1010 C CA . PRO A 1 136 ? -0.698 8.336 17.058 1.00 57.78 136 PRO A CA 1
ATOM 1011 C C . PRO A 1 136 ? 0.815 8.298 16.768 1.00 57.78 136 PRO A C 1
ATOM 1013 O O . PRO A 1 136 ? 1.510 9.227 17.155 1.00 57.78 136 PRO A O 1
ATOM 1016 N N . ASN A 1 137 ? 1.320 7.262 16.087 1.00 56.34 137 ASN A N 1
ATOM 1017 C CA . ASN A 1 137 ? 2.726 7.119 15.694 1.00 56.34 137 ASN A CA 1
ATOM 1018 C C . ASN A 1 137 ? 2.815 6.607 14.244 1.00 56.34 137 ASN A C 1
ATOM 1020 O O . ASN A 1 137 ? 3.041 5.412 14.036 1.00 56.34 137 ASN A O 1
ATOM 1024 N N . PRO A 1 138 ? 2.584 7.458 13.230 1.00 58.12 138 PRO A N 1
ATOM 1025 C CA . PRO A 1 138 ? 2.740 7.038 11.845 1.00 58.12 138 PRO A CA 1
ATOM 1026 C C . PRO A 1 138 ? 4.224 6.716 11.568 1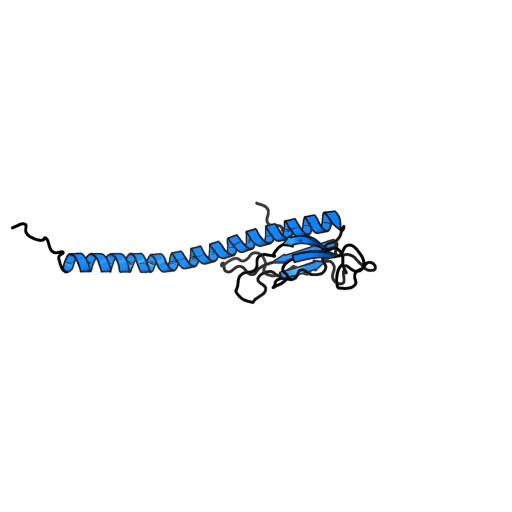.00 58.12 138 PRO A C 1
ATOM 1028 O O . PRO A 1 138 ? 5.083 7.537 11.902 1.00 58.12 138 PRO A O 1
ATOM 1031 N N . PRO A 1 139 ? 4.572 5.570 10.950 1.00 57.06 139 PRO A N 1
ATOM 1032 C CA . PRO A 1 139 ? 5.885 5.427 10.326 1.00 57.06 139 PRO A CA 1
ATOM 1033 C C . PRO A 1 139 ? 6.049 6.545 9.282 1.00 57.06 139 PRO A C 1
ATOM 1035 O O . PRO A 1 139 ? 5.068 6.934 8.646 1.00 57.06 139 PRO A O 1
ATOM 1038 N N . GLY A 1 140 ? 7.261 7.105 9.190 1.00 56.84 140 GLY A N 1
ATOM 1039 C CA . GLY A 1 140 ? 7.582 8.392 8.556 1.00 56.84 140 GLY A CA 1
ATOM 1040 C C . GLY A 1 140 ? 6.673 8.815 7.393 1.00 56.84 140 GLY A C 1
ATOM 1041 O O . GLY A 1 140 ? 6.520 8.112 6.399 1.00 56.84 140 GLY A O 1
ATOM 1042 N N . THR A 1 141 ? 6.086 10.007 7.509 1.00 55.22 141 THR A N 1
ATOM 1043 C CA . THR A 1 141 ? 5.119 10.580 6.555 1.00 55.22 141 THR A CA 1
ATOM 1044 C C . THR A 1 141 ? 5.762 11.203 5.315 1.00 55.22 141 THR A C 1
ATOM 1046 O O . THR A 1 141 ? 5.089 11.887 4.541 1.00 55.22 141 THR A O 1
ATOM 1049 N N . SER A 1 142 ? 7.063 11.010 5.112 1.00 60.91 142 SER A N 1
ATOM 1050 C CA . SER A 1 142 ? 7.785 11.587 3.987 1.00 60.91 142 SER A CA 1
ATOM 1051 C C . SER A 1 142 ? 8.975 10.732 3.579 1.00 60.91 142 SER A C 1
ATOM 1053 O O . SER A 1 142 ? 9.643 10.106 4.401 1.00 60.91 142 SER A O 1
ATOM 1055 N N . CYS A 1 143 ? 9.256 10.737 2.278 1.00 65.50 143 CYS A N 1
ATOM 1056 C CA . CYS A 1 143 ? 10.498 10.196 1.756 1.00 65.50 143 CYS A CA 1
ATOM 1057 C C . CYS A 1 143 ? 11.666 11.074 2.212 1.00 65.50 143 CYS A C 1
ATOM 1059 O O . CYS A 1 143 ? 11.663 12.267 1.885 1.00 65.50 143 CYS A O 1
ATOM 1061 N N . PRO A 1 144 ? 12.679 10.535 2.915 1.00 58.47 144 PRO A N 1
ATOM 1062 C CA . PRO A 1 144 ? 13.890 11.291 3.174 1.00 58.47 144 PRO A CA 1
ATOM 1063 C C . PRO A 1 144 ? 14.559 11.555 1.822 1.00 58.47 144 PRO A C 1
ATOM 1065 O O . PRO A 1 144 ? 15.117 10.657 1.197 1.00 58.47 144 PRO A O 1
ATOM 1068 N N . LEU A 1 145 ? 14.477 12.796 1.337 1.00 50.59 145 LEU A N 1
ATOM 1069 C CA . LEU A 1 145 ? 15.174 13.283 0.140 1.00 50.59 145 LEU A CA 1
ATOM 1070 C C . LEU A 1 145 ? 16.680 13.422 0.412 1.00 50.59 145 LEU A C 1
ATOM 1072 O O . LEU A 1 145 ? 17.278 14.464 0.150 1.00 50.59 145 LEU A O 1
ATOM 1076 N N . VAL A 1 146 ? 17.303 12.395 0.983 1.00 40.06 146 VAL A N 1
ATOM 1077 C CA . VAL A 1 146 ? 18.731 12.391 1.270 1.00 40.06 146 VAL A CA 1
ATOM 1078 C C . VAL A 1 146 ? 19.368 11.330 0.396 1.00 40.06 146 VAL A C 1
ATOM 1080 O O . VAL A 1 146 ? 19.174 10.130 0.578 1.00 40.06 146 VAL A O 1
ATOM 1083 N N . SER A 1 147 ? 20.098 11.835 -0.598 1.00 41.16 147 SER A N 1
ATOM 1084 C CA . SER A 1 147 ? 21.114 11.129 -1.368 1.00 41.16 147 SER A CA 1
ATOM 1085 C C . SER A 1 147 ? 21.765 10.025 -0.523 1.00 41.16 147 SER A C 1
ATOM 1087 O O . SER A 1 147 ? 22.501 10.319 0.416 1.00 41.16 147 SER A O 1
ATOM 1089 N N . GLY A 1 148 ? 21.455 8.761 -0.826 1.00 39.94 148 GLY A N 1
ATOM 1090 C CA . GLY A 1 148 ? 22.146 7.610 -0.244 1.00 39.94 148 GLY A CA 1
ATOM 1091 C C . GLY A 1 148 ? 21.537 6.938 0.993 1.00 39.94 148 GLY A C 1
ATOM 1092 O O . GLY A 1 148 ? 22.294 6.306 1.722 1.00 39.94 148 GLY A O 1
ATOM 1093 N N . MET A 1 149 ? 20.220 6.987 1.231 1.00 36.09 149 MET A N 1
ATOM 1094 C CA . MET A 1 149 ? 19.598 6.146 2.268 1.00 36.09 149 MET A CA 1
ATOM 1095 C C . MET A 1 149 ? 18.664 5.090 1.665 1.00 36.09 149 MET A C 1
ATOM 1097 O O . MET A 1 149 ? 17.583 5.390 1.163 1.00 36.09 149 MET A O 1
ATOM 1101 N N . LEU A 1 150 ? 19.137 3.841 1.691 1.00 39.41 150 LEU A N 1
ATOM 1102 C CA . LEU A 1 150 ? 18.354 2.636 1.441 1.00 39.41 150 LEU A CA 1
ATOM 1103 C C . LEU A 1 150 ? 17.185 2.566 2.429 1.00 39.41 150 LEU A C 1
ATOM 1105 O O . LEU A 1 150 ? 17.402 2.646 3.633 1.00 39.41 150 LEU A O 1
ATOM 1109 N N . LEU A 1 151 ? 15.980 2.392 1.880 1.00 39.38 151 LEU A N 1
ATOM 1110 C CA . LEU A 1 151 ? 14.925 1.506 2.381 1.00 39.38 151 LEU A CA 1
ATOM 1111 C C . LEU A 1 151 ? 15.037 1.152 3.873 1.00 39.38 151 LEU A C 1
ATOM 1113 O O . LEU A 1 151 ? 15.595 0.114 4.219 1.00 39.38 151 LEU A O 1
ATOM 1117 N N . GLU A 1 152 ? 14.393 1.926 4.745 1.00 40.34 152 GLU A N 1
ATOM 1118 C CA . GLU A 1 152 ? 13.875 1.335 5.979 1.00 40.34 152 GLU A CA 1
ATOM 1119 C C . GLU A 1 152 ? 12.548 0.650 5.628 1.00 40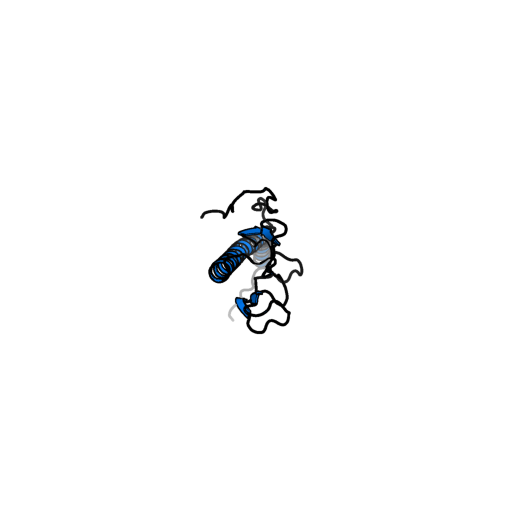.34 152 GLU A C 1
ATOM 1121 O O . GLU A 1 152 ? 11.447 1.135 5.884 1.00 40.34 152 GLU A O 1
ATOM 1126 N N . VAL A 1 153 ? 12.668 -0.493 4.942 1.00 41.19 153 VAL A N 1
ATOM 1127 C CA . VAL A 1 153 ? 11.649 -1.536 5.041 1.00 41.19 153 VAL A CA 1
ATOM 1128 C C . VAL A 1 153 ? 11.675 -1.945 6.499 1.00 41.19 153 VAL A C 1
ATOM 1130 O O . VAL A 1 153 ? 12.674 -2.481 6.967 1.00 41.19 153 VAL A O 1
ATOM 1133 N N . MET A 1 154 ? 10.593 -1.663 7.213 1.00 29.38 154 MET A N 1
ATOM 1134 C CA . MET A 1 154 ? 10.363 -2.198 8.547 1.00 29.38 154 MET A CA 1
ATOM 1135 C C . MET A 1 154 ? 10.555 -3.731 8.497 1.00 29.38 154 MET A C 1
ATOM 1137 O O . MET A 1 154 ? 9.785 -4.395 7.791 1.00 29.38 154 MET A O 1
ATOM 1141 N N . PRO A 1 155 ? 11.583 -4.305 9.158 1.00 37.12 155 PRO A N 1
ATOM 1142 C CA . PRO A 1 155 ? 11.699 -5.754 9.284 1.00 37.12 155 PRO A CA 1
ATOM 1143 C C . PRO A 1 155 ? 10.594 -6.286 10.227 1.00 37.12 155 PRO A C 1
ATOM 1145 O O . PRO A 1 155 ? 9.973 -5.482 10.928 1.00 37.12 155 PRO A O 1
ATOM 1148 N N . PRO A 1 156 ? 10.289 -7.601 10.189 1.00 45.50 156 PRO A N 1
ATOM 1149 C CA . PRO A 1 156 ? 9.177 -8.211 10.929 1.00 45.50 156 PRO A CA 1
ATOM 1150 C C . PRO A 1 156 ? 9.242 -8.021 12.448 1.00 45.50 156 PRO A C 1
ATOM 1152 O O . PRO A 1 156 ? 10.365 -8.012 13.001 1.00 45.50 156 PRO A O 1
#

Foldseek 3Di:
DDDDDDDDPVNVVVVVVVVVVVVVVVVVVVVVVVLVVVQVVVVVLVVLVVQLQVVVCVVLVFGAQDADQDDQRWDWDQDDDPDPPRPDIDTSDGHRDDDPPPDRQKDKHFPDPPAHPDPDGHGGNDMDMAGDRPDPDGDDPDDPNDDDDDDPPPDD

Solvent-accessible surface area (backbone atoms only — not comparable to full-atom values): 9782 Å² total; per-residue (Å²): 132,88,80,81,84,73,82,52,74,65,61,56,50,55,50,54,53,52,51,52,56,54,49,59,59,48,54,61,53,50,54,54,52,52,49,52,51,53,41,52,47,51,57,52,47,53,52,54,51,49,54,27,47,51,53,44,25,73,77,66,76,32,40,70,60,73,77,58,85,56,102,78,12,37,50,64,46,62,61,62,66,94,54,84,80,56,84,41,66,54,71,55,34,85,57,60,85,72,72,92,77,87,58,79,65,62,48,80,45,46,23,55,84,86,39,35,79,51,96,74,68,54,58,14,80,42,69,43,72,44,46,81,51,85,60,101,76,51,69,68,83,62,75,78,89,51,94,88,69,78,78,84,68,81,76,135